Protein AF-A0A453PHZ6-F1 (afdb_monomer)

Sequence (164 aa):
MVLLVVATASDPASIGPAAAFLAMPGWSPGPPIPEGMESFTNGNVRLLKHERSIVAEDDLDRRWQEATGEAVSEVIFLSKHTAVSNRPALTVHPIGVPHLREDETPPQGGRPGWAAVPDPRIGPWFRLMQKVAADQGLVPEFEVRCFLDAFSISESTDFNTDCF

InterPro domains:
  IPR007508 D-aminoacyl-tRNA deacylase DtdA [PF04414] (69-144)
  IPR007508 D-aminoacyl-tRNA deacylase DtdA [PTHR34667] (1-144)

Structure (mmCIF, N/CA/C/O backbone):
data_AF-A0A453PHZ6-F1
#
_entry.id   AF-A0A453PHZ6-F1
#
loop_
_atom_site.group_PDB
_atom_site.id
_atom_site.type_symbol
_atom_site.label_atom_id
_atom_site.label_alt_id
_atom_site.label_comp_id
_atom_site.label_asym_id
_atom_site.label_entity_id
_atom_site.label_seq_id
_atom_site.pdbx_PDB_ins_code
_atom_site.Cartn_x
_atom_site.Cartn_y
_atom_site.Cartn_z
_atom_site.occupancy
_atom_site.B_iso_or_equiv
_atom_site.auth_seq_id
_atom_site.auth_comp_id
_atom_site.auth_asym_id
_atom_site.auth_atom_id
_atom_site.pdbx_PDB_model_num
ATOM 1 N N . MET A 1 1 ? -10.479 -9.284 11.379 1.00 92.50 1 MET A N 1
ATOM 2 C CA . MET A 1 1 ? -9.210 -8.605 11.064 1.00 92.50 1 MET A CA 1
ATOM 3 C C . MET A 1 1 ? -9.361 -7.899 9.732 1.00 92.50 1 MET A C 1
ATOM 5 O O . MET A 1 1 ? -10.138 -8.375 8.904 1.00 92.50 1 MET A O 1
ATOM 9 N N . VAL A 1 2 ? -8.666 -6.782 9.553 1.00 95.12 2 VAL A N 1
ATOM 10 C CA . VAL A 1 2 ? -8.702 -5.964 8.337 1.00 95.12 2 VAL A CA 1
ATOM 11 C C . VAL A 1 2 ? -7.319 -5.851 7.706 1.00 95.12 2 VAL A C 1
ATOM 13 O O . VAL A 1 2 ? -6.305 -5.988 8.386 1.00 95.12 2 VAL A O 1
ATOM 16 N N . LEU A 1 3 ? -7.298 -5.590 6.404 1.00 94.50 3 LEU A N 1
ATOM 17 C CA . LEU A 1 3 ? -6.100 -5.296 5.629 1.00 94.50 3 LEU A CA 1
ATOM 18 C C . LEU A 1 3 ? -6.056 -3.800 5.347 1.00 94.50 3 LEU A C 1
ATOM 20 O O . LEU A 1 3 ? -7.031 -3.251 4.826 1.00 94.50 3 LEU A O 1
ATOM 24 N N . LEU A 1 4 ? -4.937 -3.154 5.658 1.00 94.12 4 LEU A N 1
ATOM 25 C CA . LEU A 1 4 ? -4.719 -1.748 5.344 1.00 94.12 4 LEU A CA 1
ATOM 26 C C . LEU A 1 4 ? -3.947 -1.634 4.028 1.00 94.12 4 LEU A C 1
ATOM 28 O O . LEU A 1 4 ? -2.863 -2.184 3.889 1.00 94.12 4 LEU A O 1
ATOM 32 N N . VAL A 1 5 ?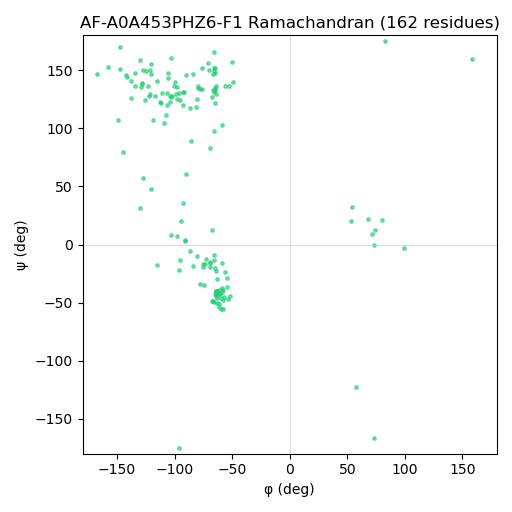 -4.494 -0.907 3.063 1.00 94.56 5 VAL A N 1
ATOM 33 C CA . VAL A 1 5 ? -3.770 -0.405 1.893 1.00 94.56 5 VAL A CA 1
ATOM 34 C C . VAL A 1 5 ? -3.502 1.069 2.143 1.00 94.56 5 VAL A C 1
ATOM 36 O O . VAL A 1 5 ? -4.430 1.819 2.433 1.00 94.56 5 VAL A O 1
ATOM 39 N N . VAL A 1 6 ? -2.253 1.495 2.034 1.00 93.50 6 VAL A N 1
ATOM 40 C CA . VAL A 1 6 ? -1.821 2.850 2.374 1.00 93.50 6 VAL A CA 1
ATOM 41 C C . VAL A 1 6 ? -1.295 3.531 1.123 1.00 93.50 6 VAL A C 1
ATOM 43 O O . VAL A 1 6 ? -0.439 2.996 0.419 1.00 93.50 6 VAL A O 1
ATOM 46 N N . ALA A 1 7 ? -1.821 4.717 0.848 1.00 93.00 7 ALA A N 1
ATOM 47 C CA . ALA A 1 7 ? -1.424 5.569 -0.256 1.00 93.00 7 ALA A CA 1
ATOM 48 C C . ALA A 1 7 ? -1.127 6.974 0.266 1.00 93.00 7 ALA A C 1
ATOM 50 O O . ALA A 1 7 ? -1.886 7.522 1.066 1.00 93.00 7 ALA A O 1
ATOM 51 N N . THR A 1 8 ? -0.061 7.596 -0.231 1.00 90.06 8 THR A N 1
ATOM 52 C CA . THR A 1 8 ? 0.271 8.977 0.135 1.00 90.06 8 THR A CA 1
ATOM 53 C C . THR A 1 8 ? 0.185 9.926 -1.052 1.00 90.06 8 THR A C 1
ATOM 55 O O . THR A 1 8 ? 0.619 9.610 -2.155 1.00 90.06 8 THR A O 1
ATOM 58 N N . ALA A 1 9 ? -0.330 11.135 -0.832 1.00 85.50 9 ALA A N 1
ATOM 59 C CA . ALA A 1 9 ? -0.284 12.204 -1.827 1.00 85.50 9 ALA A CA 1
ATOM 60 C C . ALA A 1 9 ? 1.146 12.734 -2.061 1.00 85.50 9 ALA A C 1
ATOM 62 O O . ALA A 1 9 ? 1.418 13.319 -3.108 1.00 85.50 9 ALA A O 1
ATOM 63 N N . SER A 1 10 ? 2.071 12.497 -1.120 1.00 85.69 10 SER A N 1
ATOM 64 C CA . SER A 1 10 ? 3.493 12.850 -1.266 1.00 85.69 10 SER A CA 1
ATOM 65 C C . SER A 1 10 ? 4.251 11.955 -2.255 1.00 85.69 10 SER A C 1
ATOM 67 O O . SER A 1 10 ? 5.363 12.291 -2.672 1.00 85.69 10 SER A O 1
ATOM 69 N N . ASP A 1 11 ? 3.649 10.834 -2.661 1.00 85.44 11 ASP A N 1
ATOM 70 C CA . ASP A 1 11 ? 4.216 9.880 -3.600 1.00 85.44 11 ASP A CA 1
ATOM 71 C C . ASP A 1 11 ? 3.336 9.770 -4.854 1.00 85.44 11 ASP A C 1
ATOM 73 O O . ASP A 1 11 ? 2.275 9.140 -4.827 1.00 85.44 11 ASP A O 1
ATOM 77 N N . PRO A 1 12 ? 3.775 10.322 -5.997 1.00 85.25 12 PRO A N 1
ATOM 78 C CA . PRO A 1 12 ? 3.024 10.233 -7.245 1.00 85.25 12 PRO A CA 1
ATOM 79 C C . PRO A 1 12 ? 2.671 8.799 -7.668 1.00 85.25 12 PRO A C 1
ATOM 81 O O . PRO A 1 12 ? 1.636 8.593 -8.304 1.00 85.25 12 PRO A O 1
ATOM 84 N N . ALA A 1 13 ? 3.484 7.800 -7.298 1.00 86.69 13 ALA A N 1
ATOM 85 C CA . ALA A 1 13 ? 3.220 6.401 -7.629 1.00 86.69 13 ALA A CA 1
ATOM 86 C C . ALA A 1 13 ? 2.100 5.777 -6.777 1.00 86.69 13 ALA A C 1
ATOM 88 O O . ALA A 1 13 ? 1.531 4.767 -7.181 1.00 86.69 13 ALA A O 1
ATOM 89 N N . SER A 1 14 ? 1.732 6.385 -5.642 1.00 91.00 14 SER A N 1
ATOM 90 C CA . SER A 1 14 ? 0.563 5.985 -4.843 1.00 91.00 14 SER A CA 1
ATOM 91 C C . SER A 1 14 ? -0.763 6.401 -5.484 1.00 91.00 14 SER A C 1
ATOM 93 O O . SER A 1 14 ? -1.768 5.699 -5.351 1.00 91.00 14 SER A O 1
ATOM 95 N N . ILE A 1 15 ? -0.789 7.562 -6.151 1.00 89.56 15 ILE A N 1
ATOM 96 C CA . ILE A 1 15 ? -2.032 8.256 -6.528 1.00 89.56 15 ILE A CA 1
ATOM 97 C C . ILE A 1 15 ? -2.841 7.443 -7.541 1.00 89.56 15 ILE A C 1
ATOM 99 O O . ILE A 1 15 ? -4.038 7.228 -7.349 1.00 89.56 15 ILE A O 1
ATOM 103 N N . GLY A 1 16 ? -2.189 6.976 -8.610 1.00 92.50 16 GLY A N 1
ATOM 104 C CA . GLY A 1 16 ? -2.836 6.197 -9.669 1.00 92.50 16 GLY A CA 1
ATOM 105 C C . GLY A 1 16 ? -3.474 4.904 -9.146 1.00 92.50 16 GLY A C 1
ATOM 106 O O . GLY A 1 16 ? -4.681 4.722 -9.319 1.00 92.50 16 GLY A O 1
ATOM 107 N N . PRO A 1 17 ? -2.713 4.026 -8.463 1.00 92.06 17 PRO A N 1
ATOM 108 C CA . PRO A 1 17 ? -3.255 2.803 -7.878 1.00 92.06 17 PRO A CA 1
ATOM 109 C C . PRO A 1 17 ? -4.375 3.051 -6.858 1.00 92.06 17 PRO A C 1
ATOM 111 O O . PRO A 1 17 ? -5.390 2.359 -6.900 1.00 92.06 17 PRO A O 1
ATOM 114 N N . ALA A 1 18 ? -4.256 4.061 -5.989 1.00 93.94 18 ALA A N 1
ATOM 115 C CA . ALA A 1 18 ? -5.311 4.398 -5.029 1.00 93.94 18 ALA A CA 1
ATOM 116 C C . ALA A 1 18 ? -6.609 4.850 -5.719 1.00 93.94 18 ALA A C 1
ATOM 118 O O . ALA A 1 18 ? -7.700 4.423 -5.341 1.00 93.94 18 ALA A O 1
ATOM 119 N N . ALA A 1 19 ? -6.501 5.676 -6.765 1.00 94.38 19 ALA A N 1
ATOM 120 C CA . ALA A 1 19 ? -7.649 6.084 -7.568 1.00 94.38 19 ALA A CA 1
ATOM 121 C C . ALA A 1 19 ? -8.286 4.891 -8.299 1.00 94.38 19 ALA A C 1
ATOM 123 O O . ALA A 1 19 ? -9.511 4.782 -8.340 1.00 94.38 19 ALA A O 1
ATOM 124 N N . ALA A 1 20 ? -7.470 3.972 -8.827 1.00 94.00 20 ALA A N 1
ATOM 125 C CA . ALA A 1 20 ? -7.951 2.751 -9.466 1.00 94.00 20 ALA A CA 1
ATOM 126 C C . ALA A 1 20 ? -8.705 1.844 -8.481 1.00 94.00 20 ALA A C 1
ATOM 128 O O . ALA A 1 20 ? -9.758 1.323 -8.841 1.00 94.00 20 ALA A O 1
ATOM 129 N N . PHE A 1 21 ? -8.227 1.713 -7.235 1.00 92.56 21 PHE A N 1
ATOM 130 C CA . PHE A 1 21 ? -8.971 1.031 -6.174 1.00 92.56 21 PHE A CA 1
ATOM 131 C C . PHE A 1 21 ? -10.333 1.686 -5.958 1.00 92.56 21 PHE A C 1
ATOM 133 O O . PHE A 1 21 ? -11.344 1.006 -6.095 1.00 92.56 21 PHE A O 1
ATOM 140 N N . LEU A 1 22 ? -10.378 2.993 -5.687 1.00 95.19 22 LEU A N 1
ATOM 141 C CA . LEU A 1 22 ? -11.624 3.712 -5.386 1.00 95.19 22 LEU A CA 1
ATOM 142 C C . LEU A 1 22 ? -12.627 3.748 -6.547 1.00 95.19 22 LEU A C 1
ATOM 144 O O . LEU A 1 22 ? -13.821 3.910 -6.309 1.00 95.19 22 LEU A O 1
ATOM 148 N N . ALA A 1 23 ? -12.166 3.581 -7.787 1.00 96.19 23 ALA A N 1
ATOM 149 C CA . ALA A 1 23 ? -13.033 3.457 -8.956 1.00 96.19 23 ALA A CA 1
ATOM 150 C C . ALA A 1 23 ? -13.744 2.091 -9.044 1.00 96.19 23 ALA A C 1
ATOM 152 O O . ALA A 1 23 ? -14.723 1.956 -9.782 1.00 96.19 23 ALA A O 1
ATOM 153 N N . MET A 1 24 ? -13.274 1.072 -8.315 1.00 94.44 24 MET A N 1
ATOM 154 C CA . MET A 1 24 ? -13.954 -0.221 -8.231 1.00 94.44 24 MET A CA 1
ATOM 155 C C . MET A 1 24 ? -15.265 -0.099 -7.435 1.00 94.44 24 MET A C 1
ATOM 157 O O . MET A 1 24 ? -15.376 0.720 -6.524 1.00 94.44 24 MET A O 1
ATOM 161 N N . PRO A 1 25 ? -16.285 -0.923 -7.720 1.00 94.94 25 PRO A N 1
ATOM 162 C CA . PRO A 1 25 ? -17.498 -0.933 -6.911 1.00 94.94 25 PRO A CA 1
ATOM 163 C C . PRO A 1 25 ? -17.224 -1.437 -5.483 1.00 94.94 25 PRO A C 1
ATOM 165 O O . PRO A 1 25 ? -16.339 -2.263 -5.253 1.00 94.94 25 PRO A O 1
ATOM 168 N N . GLY A 1 26 ? -18.036 -0.980 -4.526 1.00 95.62 26 GLY A N 1
ATOM 169 C CA . GLY A 1 26 ? -18.028 -1.469 -3.141 1.00 95.62 26 GLY A CA 1
ATOM 170 C C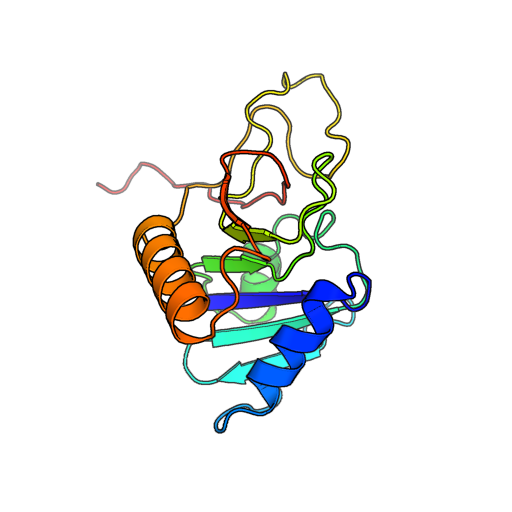 . GLY A 1 26 ? -17.258 -0.605 -2.141 1.00 95.62 26 GLY A C 1
ATOM 171 O O . GLY A 1 26 ? -17.292 -0.909 -0.952 1.00 95.62 26 GLY A O 1
ATOM 172 N N . TRP A 1 27 ? -16.609 0.474 -2.587 1.00 97.19 27 TRP A N 1
ATOM 173 C CA . TRP A 1 27 ? -15.981 1.432 -1.680 1.00 97.19 27 TRP A CA 1
ATOM 174 C C . TRP A 1 27 ? -16.994 2.403 -1.078 1.00 97.19 27 TRP A C 1
ATOM 176 O O . TRP A 1 27 ? -17.813 2.993 -1.784 1.00 97.19 27 TRP A O 1
ATOM 186 N N . SER A 1 28 ? -16.892 2.609 0.231 1.00 96.12 28 SER A N 1
ATOM 187 C CA . SER A 1 28 ? -17.600 3.653 0.972 1.00 96.12 28 SER A CA 1
ATOM 188 C C . SER A 1 28 ? -16.624 4.444 1.847 1.00 96.12 28 SER A C 1
ATOM 190 O O . SER A 1 28 ? -15.558 3.923 2.186 1.00 96.12 28 SER A O 1
ATOM 192 N N . PRO A 1 29 ? -16.964 5.678 2.259 1.00 95.25 29 PRO A N 1
ATOM 193 C CA . PRO A 1 29 ? -16.200 6.387 3.283 1.00 95.25 29 PRO A CA 1
ATOM 194 C C . PRO A 1 29 ? -16.044 5.529 4.547 1.00 95.25 29 PRO A C 1
ATOM 196 O O . PRO A 1 29 ? -16.990 4.852 4.959 1.00 95.25 29 PRO A O 1
ATOM 199 N N . GLY A 1 30 ? -14.841 5.516 5.116 1.00 91.31 30 GLY A N 1
ATOM 200 C CA . GLY A 1 30 ? -14.509 4.818 6.355 1.00 91.31 30 GLY A CA 1
ATOM 201 C C . GLY A 1 30 ? -14.576 5.732 7.587 1.00 91.31 30 GLY A C 1
ATOM 202 O O . GLY A 1 30 ? -14.997 6.889 7.486 1.00 91.31 30 GLY A O 1
ATOM 203 N N . PRO A 1 31 ? -14.191 5.222 8.771 1.00 86.88 31 PRO A N 1
ATOM 204 C CA . PRO A 1 31 ? -14.186 6.009 9.998 1.00 86.88 31 PRO A CA 1
ATOM 205 C C . PRO A 1 31 ? -13.157 7.152 9.937 1.00 86.88 31 PRO A C 1
ATOM 207 O O . PRO A 1 31 ? -12.102 7.001 9.315 1.00 86.88 31 PRO A O 1
ATOM 210 N N . PRO A 1 32 ? -13.411 8.290 10.606 1.00 77.81 32 PRO A N 1
ATOM 211 C CA . PRO A 1 32 ? -12.391 9.315 10.769 1.00 77.81 32 PRO A CA 1
ATOM 212 C C . PRO A 1 32 ? -11.233 8.751 11.599 1.00 77.81 32 PRO A C 1
ATOM 214 O O . PRO A 1 32 ? -11.447 8.189 12.673 1.00 77.81 32 PRO A O 1
ATOM 217 N N . ILE A 1 33 ? -10.012 8.909 11.100 1.00 80.62 33 ILE A N 1
ATOM 218 C CA . ILE A 1 33 ? -8.784 8.487 11.778 1.00 80.62 33 ILE A CA 1
ATOM 219 C C . ILE A 1 33 ? -8.086 9.746 12.314 1.00 80.62 33 ILE A C 1
ATOM 221 O O . ILE A 1 33 ? -8.193 10.813 11.695 1.00 80.62 33 ILE A O 1
ATOM 225 N N . PRO A 1 34 ? -7.383 9.668 13.458 1.00 61.78 34 PRO A N 1
ATOM 226 C CA . PRO A 1 34 ? -6.494 10.735 13.902 1.00 61.78 34 PRO A CA 1
ATOM 227 C C . PRO A 1 34 ? -5.526 11.185 12.791 1.00 61.78 34 PRO A C 1
ATOM 229 O O . PRO A 1 34 ? -5.234 10.441 11.862 1.00 61.78 34 PRO A O 1
ATOM 232 N N . GLU A 1 35 ? -5.001 12.409 12.887 1.00 69.62 35 GLU A N 1
ATOM 233 C CA . GLU A 1 35 ? -3.914 12.906 12.012 1.00 69.62 35 GLU A CA 1
ATOM 234 C C . GLU A 1 35 ? -4.313 13.254 10.562 1.00 69.62 35 GLU A C 1
ATOM 236 O O . GLU A 1 35 ? -3.446 13.530 9.735 1.00 69.62 35 GLU A O 1
ATOM 241 N N . GLY A 1 36 ? -5.614 13.335 10.259 1.00 74.88 36 GLY A N 1
ATOM 242 C CA . GLY A 1 36 ? -6.101 13.878 8.983 1.00 74.88 36 GLY A CA 1
ATOM 243 C C . GLY A 1 36 ? -6.037 12.899 7.810 1.00 74.88 36 GLY A C 1
ATOM 244 O O . GLY A 1 36 ? -6.037 13.330 6.659 1.00 74.88 36 GLY A O 1
ATOM 245 N N . MET A 1 37 ? -5.987 11.594 8.086 1.00 87.75 37 MET A N 1
ATOM 246 C CA . MET A 1 37 ? -6.085 10.578 7.042 1.00 87.75 37 MET A CA 1
ATOM 247 C C . MET A 1 37 ? -7.528 10.412 6.565 1.00 87.75 37 MET A C 1
ATOM 249 O O . MET A 1 37 ? -8.451 10.248 7.366 1.00 87.75 37 MET A O 1
ATOM 253 N N . GLU A 1 38 ? -7.718 10.376 5.251 1.00 92.12 38 GLU A N 1
ATOM 254 C CA . GLU A 1 38 ? -8.957 9.886 4.661 1.00 92.12 38 GLU A CA 1
ATOM 255 C C . GLU A 1 38 ? -8.944 8.355 4.690 1.00 92.12 38 GLU A C 1
ATOM 257 O O . GLU A 1 38 ? -7.958 7.729 4.293 1.00 92.12 38 GLU A O 1
ATOM 262 N N . SER A 1 39 ? -10.045 7.738 5.114 1.00 94.44 39 SER A N 1
ATOM 263 C CA . SER A 1 39 ? -10.191 6.285 5.096 1.00 94.44 39 SER A CA 1
ATOM 264 C C . SER A 1 39 ? -11.384 5.866 4.241 1.00 94.44 39 SER A C 1
ATOM 266 O O . SER A 1 39 ? -12.408 6.552 4.166 1.00 94.44 39 SER A O 1
ATOM 268 N N . PHE A 1 40 ? -11.250 4.718 3.586 1.00 96.19 40 PHE A N 1
ATOM 269 C CA . PHE A 1 40 ? -12.279 4.111 2.750 1.00 96.19 40 PHE A CA 1
ATOM 270 C C . PHE A 1 40 ? -12.373 2.626 3.068 1.00 96.19 40 PHE A C 1
ATOM 272 O O . PHE A 1 40 ? -11.383 1.985 3.413 1.00 96.19 40 PHE A O 1
ATOM 279 N N . THR A 1 41 ? -13.571 2.069 2.949 1.00 96.81 41 THR A N 1
ATOM 280 C CA . THR A 1 41 ? -13.882 0.695 3.342 1.00 96.81 41 THR A CA 1
ATOM 281 C C . THR A 1 41 ? -14.442 -0.089 2.166 1.00 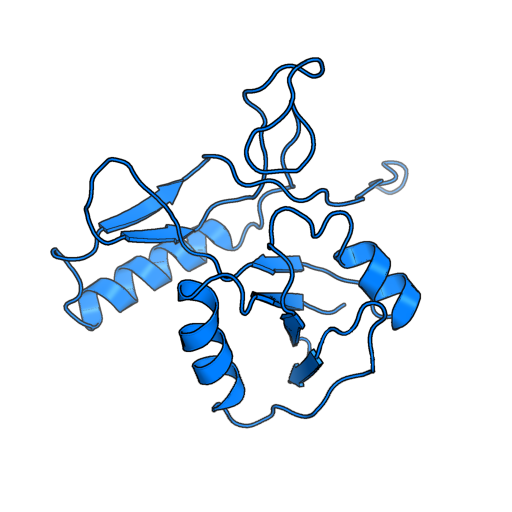96.81 41 THR A C 1
ATOM 283 O O . THR A 1 41 ? -15.312 0.412 1.459 1.00 96.81 41 THR A O 1
ATOM 286 N N . ASN A 1 42 ? -13.972 -1.326 1.990 1.00 96.88 42 ASN A N 1
ATOM 287 C CA . ASN A 1 42 ? -14.560 -2.316 1.090 1.00 96.88 42 ASN A CA 1
ATOM 288 C C . ASN A 1 42 ? -14.328 -3.728 1.658 1.00 96.88 42 ASN A C 1
ATOM 290 O O . ASN A 1 42 ? -13.202 -4.227 1.680 1.00 96.88 42 ASN A O 1
ATOM 294 N N . GLY A 1 43 ? -15.379 -4.367 2.182 1.00 95.38 43 GLY A N 1
ATOM 295 C CA . GLY A 1 43 ? -15.265 -5.673 2.843 1.00 95.38 43 GLY A CA 1
ATOM 296 C C . GLY A 1 43 ? -14.283 -5.647 4.022 1.00 95.38 43 GLY A C 1
ATOM 297 O O . GLY A 1 43 ? -14.443 -4.859 4.955 1.00 95.38 43 GLY A O 1
ATOM 298 N N . ASN A 1 44 ? -13.255 -6.498 3.988 1.00 95.81 44 ASN A N 1
ATOM 299 C CA . ASN A 1 44 ? -12.171 -6.534 4.979 1.00 95.81 44 ASN A CA 1
ATOM 300 C C . ASN A 1 44 ? -10.964 -5.649 4.615 1.00 95.81 44 ASN A C 1
ATOM 302 O O . ASN A 1 44 ? -9.969 -5.672 5.334 1.00 95.81 44 ASN A O 1
ATOM 306 N N . VAL A 1 45 ? -11.030 -4.888 3.520 1.00 96.25 45 VAL A N 1
ATOM 307 C CA . VAL A 1 45 ? -9.962 -3.985 3.078 1.00 96.25 45 VAL A CA 1
ATOM 308 C C . VAL A 1 45 ? -10.289 -2.554 3.497 1.00 96.25 45 VAL A C 1
ATOM 310 O O . VAL A 1 45 ? -11.444 -2.111 3.444 1.00 96.25 45 VAL A O 1
ATOM 313 N N . ARG A 1 46 ? -9.268 -1.828 3.939 1.00 96.06 46 ARG A N 1
ATOM 314 C CA . ARG A 1 46 ? -9.307 -0.400 4.247 1.00 96.06 46 ARG A CA 1
ATOM 315 C C . ARG A 1 46 ? -8.277 0.290 3.369 1.00 96.06 46 ARG A C 1
ATOM 317 O O . ARG A 1 46 ? -7.139 -0.156 3.323 1.00 96.06 46 ARG A O 1
ATOM 324 N N . LEU A 1 47 ? -8.661 1.351 2.670 1.00 95.56 47 LEU A N 1
ATOM 325 C CA . LEU A 1 47 ? -7.718 2.204 1.948 1.00 95.56 47 LEU A CA 1
ATOM 326 C C . LEU A 1 47 ? -7.529 3.487 2.746 1.00 95.56 47 LEU A C 1
ATOM 328 O O . LEU A 1 47 ? -8.505 4.186 3.016 1.00 95.56 47 LEU A O 1
ATOM 332 N N . LEU A 1 48 ? -6.286 3.785 3.104 1.00 94.25 48 LEU A N 1
ATOM 333 C CA . LEU A 1 48 ? -5.884 4.986 3.821 1.00 94.25 48 LEU A CA 1
ATOM 334 C C . LEU A 1 48 ? -5.167 5.923 2.860 1.00 94.25 48 LEU A C 1
ATOM 336 O O . LEU A 1 48 ? -4.262 5.504 2.137 1.00 94.25 48 LEU A O 1
ATOM 340 N N . LYS A 1 49 ? -5.579 7.189 2.857 1.00 92.81 49 LYS A N 1
ATOM 341 C CA . LYS A 1 49 ? -4.955 8.264 2.088 1.00 92.81 49 LYS A CA 1
ATOM 342 C C . LYS A 1 49 ? -4.512 9.372 3.031 1.00 92.81 49 LYS A C 1
ATOM 344 O O . LYS A 1 49 ? -5.312 9.872 3.816 1.00 92.81 49 LYS A O 1
ATOM 349 N N . HIS A 1 50 ? -3.254 9.780 2.931 1.00 90.12 50 HIS A N 1
ATOM 350 C CA . HIS A 1 50 ? -2.719 10.899 3.708 1.00 90.12 50 HIS A CA 1
ATOM 351 C C . HIS A 1 50 ? -1.645 11.668 2.938 1.00 90.12 50 HIS A C 1
ATOM 353 O O . HIS A 1 50 ? -1.189 11.240 1.882 1.00 90.12 50 HIS A O 1
ATOM 359 N N . GLU A 1 51 ? -1.225 12.819 3.458 1.00 86.62 51 GLU A N 1
ATOM 360 C CA . GLU A 1 51 ? -0.211 13.663 2.805 1.00 86.62 51 GLU A CA 1
ATOM 361 C C . GLU A 1 51 ? 1.211 13.415 3.322 1.00 86.62 51 GLU A C 1
ATOM 363 O O . GLU A 1 51 ? 2.185 13.840 2.707 1.00 86.62 51 GLU A O 1
ATOM 368 N N . ARG A 1 52 ? 1.355 12.706 4.446 1.00 83.25 52 ARG A N 1
ATOM 369 C CA . ARG A 1 52 ? 2.664 12.398 5.041 1.00 83.25 52 ARG A CA 1
ATOM 370 C C . ARG A 1 52 ? 3.451 11.375 4.227 1.00 83.25 52 ARG A C 1
ATOM 372 O O . ARG A 1 52 ? 2.862 10.573 3.506 1.00 83.25 52 ARG A O 1
ATOM 379 N N . SER A 1 53 ? 4.773 11.379 4.369 1.00 81.62 53 SER A N 1
ATOM 380 C CA . SER A 1 53 ? 5.626 10.351 3.765 1.00 81.62 53 SER A CA 1
ATOM 381 C C . SER A 1 53 ? 5.324 8.983 4.372 1.00 81.62 53 SER A C 1
ATOM 383 O O . SER A 1 53 ? 5.228 8.875 5.592 1.00 81.62 53 SER A O 1
ATOM 385 N N . ILE A 1 54 ? 5.239 7.942 3.539 1.00 80.06 54 ILE A N 1
ATOM 386 C CA . ILE A 1 54 ? 5.035 6.559 4.003 1.00 80.06 54 ILE A CA 1
ATOM 387 C C . ILE A 1 54 ? 6.088 6.137 5.029 1.00 80.06 54 ILE A C 1
ATOM 389 O O . ILE A 1 54 ? 5.748 5.495 6.006 1.00 80.06 54 ILE A O 1
ATOM 393 N N . VAL A 1 55 ? 7.342 6.577 4.884 1.00 75.38 55 VAL A N 1
ATOM 394 C CA . VAL A 1 55 ? 8.452 6.187 5.777 1.00 75.38 55 VAL A CA 1
ATOM 395 C C . VAL A 1 55 ? 8.304 6.695 7.214 1.00 75.38 55 VAL A C 1
ATOM 397 O O . VAL A 1 55 ? 9.113 6.355 8.067 1.00 75.38 55 VAL A O 1
ATOM 400 N N . ALA A 1 56 ? 7.325 7.567 7.464 1.00 76.25 56 ALA A N 1
ATOM 401 C CA . ALA A 1 56 ? 7.040 8.137 8.773 1.00 76.25 56 ALA A CA 1
ATOM 402 C C . ALA A 1 56 ? 5.813 7.494 9.445 1.00 76.25 56 ALA A C 1
ATOM 404 O O . ALA A 1 56 ? 5.345 8.004 10.458 1.00 76.25 56 ALA A O 1
ATOM 405 N N . GLU A 1 57 ? 5.260 6.416 8.880 1.00 80.56 57 GLU A N 1
ATOM 406 C CA . GLU A 1 57 ? 4.018 5.796 9.354 1.00 80.56 57 GLU A CA 1
ATOM 407 C C . GLU A 1 57 ? 4.237 4.657 10.356 1.00 80.56 57 GLU A C 1
ATOM 409 O O . GLU A 1 57 ? 3.480 3.688 10.359 1.00 80.56 57 GLU A O 1
ATOM 414 N N . ASP A 1 58 ? 5.249 4.773 11.219 1.00 81.81 58 ASP A N 1
ATOM 415 C CA . ASP A 1 58 ? 5.537 3.795 12.276 1.00 81.81 58 ASP A CA 1
ATOM 416 C C . ASP A 1 58 ? 4.265 3.457 13.087 1.00 81.81 58 ASP A C 1
ATOM 418 O O . ASP A 1 58 ? 3.414 4.319 13.362 1.00 81.81 58 ASP A O 1
ATOM 422 N N . ASP A 1 59 ? 4.113 2.172 13.419 1.00 85.88 59 ASP A N 1
ATOM 423 C CA . ASP A 1 59 ? 3.011 1.604 14.205 1.00 85.88 59 ASP A CA 1
ATOM 424 C C . ASP A 1 59 ? 1.600 1.932 13.662 1.00 85.88 59 ASP A C 1
ATOM 426 O O . ASP A 1 59 ? 0.647 2.133 14.427 1.00 85.88 59 ASP A O 1
ATOM 430 N N . LEU A 1 60 ? 1.441 2.066 12.340 1.00 87.81 60 LEU A N 1
ATOM 431 C CA . LEU A 1 60 ? 0.151 2.402 11.721 1.00 87.81 60 LEU A CA 1
ATOM 432 C C . LEU A 1 60 ? -0.950 1.383 12.037 1.00 87.81 60 LEU A C 1
ATOM 434 O O . LEU A 1 60 ? -2.103 1.757 12.246 1.00 87.81 60 LEU A O 1
ATOM 438 N N . ASP A 1 61 ? -0.592 0.108 12.084 1.00 89.56 61 ASP A N 1
ATOM 439 C CA . ASP A 1 61 ? -1.453 -1.001 12.479 1.00 89.56 61 ASP A CA 1
ATOM 440 C C . ASP A 1 61 ? -2.017 -0.809 13.896 1.00 89.56 61 ASP A C 1
ATOM 442 O O . ASP A 1 61 ? -3.233 -0.889 14.1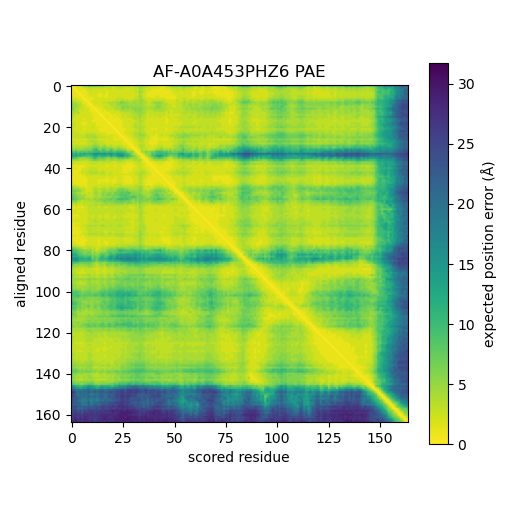06 1.00 89.56 61 ASP A O 1
ATOM 446 N N . ARG A 1 62 ? -1.153 -0.460 14.854 1.00 89.50 62 ARG A N 1
ATOM 447 C CA . ARG A 1 62 ? -1.540 -0.188 16.240 1.00 89.50 62 ARG A CA 1
ATOM 448 C C . ARG A 1 62 ? -2.405 1.057 16.344 1.00 89.50 62 ARG A C 1
ATOM 450 O O . ARG A 1 62 ? -3.473 1.000 16.950 1.00 89.50 62 ARG A O 1
ATOM 457 N N . ARG A 1 63 ? -1.993 2.162 15.714 1.00 89.88 63 ARG A N 1
ATOM 458 C CA . ARG A 1 63 ? -2.773 3.413 15.696 1.00 89.88 63 ARG A CA 1
ATOM 459 C C . ARG A 1 63 ? -4.165 3.195 15.100 1.00 89.88 63 ARG A C 1
ATOM 461 O O . ARG A 1 63 ? -5.147 3.725 15.620 1.00 89.88 63 ARG A O 1
ATOM 468 N N . TRP A 1 64 ? -4.273 2.383 14.047 1.00 91.00 64 TRP A N 1
ATOM 469 C CA . TRP A 1 64 ? -5.555 1.997 13.459 1.00 91.00 64 TRP A CA 1
ATOM 470 C C . TRP A 1 64 ? -6.420 1.207 14.443 1.00 91.00 64 TRP A C 1
ATOM 472 O O . TRP A 1 64 ? -7.593 1.540 14.644 1.00 91.00 64 TRP A O 1
ATOM 482 N N . GLN A 1 65 ? -5.855 0.173 15.068 1.00 92.56 65 GLN A N 1
ATOM 483 C CA . GLN A 1 65 ? -6.581 -0.666 16.015 1.00 92.56 65 GLN A CA 1
ATOM 484 C C . GLN A 1 65 ? -7.031 0.123 17.252 1.00 92.56 65 GLN A C 1
ATOM 486 O O . GLN A 1 65 ? -8.163 -0.050 17.699 1.00 92.56 65 GLN A O 1
ATOM 491 N N . GLU A 1 66 ? -6.197 1.023 17.773 1.00 91.56 66 GLU A N 1
ATOM 492 C CA . GLU A 1 66 ? -6.542 1.917 18.885 1.00 91.56 66 GLU A CA 1
ATOM 493 C C . GLU A 1 66 ? -7.694 2.870 18.517 1.00 91.56 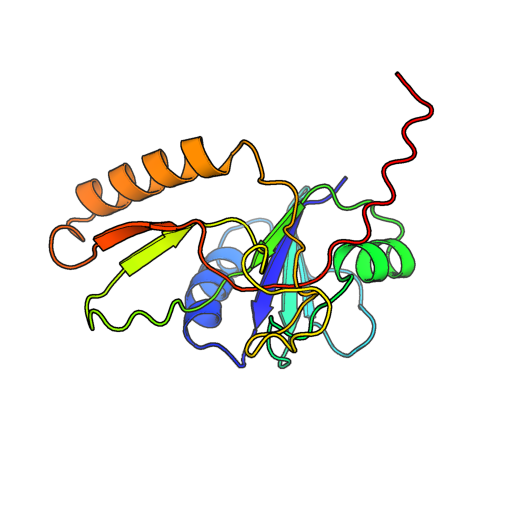66 GLU A C 1
ATOM 495 O O . GLU A 1 66 ? -8.593 3.095 19.327 1.00 91.56 66 GLU A O 1
ATOM 500 N N . ALA A 1 67 ? -7.707 3.399 17.288 1.00 90.06 67 ALA A N 1
ATOM 501 C CA . ALA A 1 67 ? -8.725 4.348 16.836 1.00 90.06 67 ALA A CA 1
ATOM 502 C C . ALA A 1 67 ? -10.069 3.694 16.468 1.00 90.06 67 ALA A C 1
ATOM 504 O O . ALA A 1 67 ? -11.122 4.308 16.640 1.00 90.06 67 ALA A O 1
ATOM 505 N N . THR A 1 68 ? -10.047 2.473 15.929 1.00 91.62 68 THR A N 1
ATOM 506 C CA . THR A 1 68 ? -11.230 1.839 15.314 1.00 91.62 68 THR A CA 1
ATOM 507 C C . THR A 1 68 ? -11.716 0.589 16.042 1.00 91.62 68 THR A C 1
ATOM 509 O O . THR A 1 68 ? -12.847 0.153 15.828 1.00 91.62 68 THR 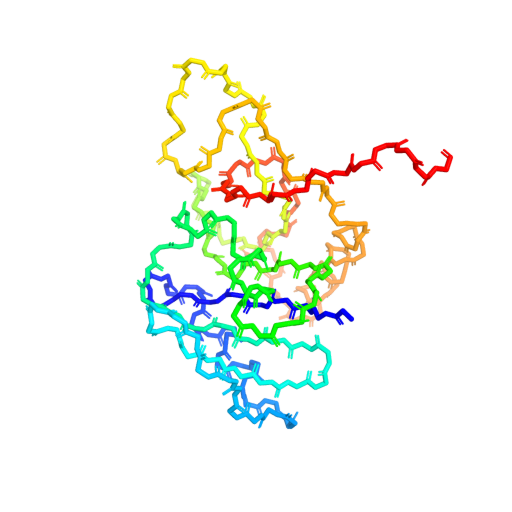A O 1
ATOM 512 N N . GLY A 1 69 ? -10.874 -0.014 16.884 1.00 93.19 69 GLY A N 1
ATOM 513 C CA . GLY A 1 69 ? -11.096 -1.341 17.458 1.00 93.19 69 GLY A CA 1
ATOM 514 C C . GLY A 1 69 ? -10.898 -2.494 16.466 1.00 93.19 69 GLY A C 1
ATOM 515 O O . GLY A 1 69 ? -11.057 -3.655 16.844 1.00 93.19 69 GLY A O 1
ATOM 516 N N . GLU A 1 70 ? -10.558 -2.220 15.202 1.00 94.00 70 GLU A N 1
ATOM 517 C CA . GLU A 1 70 ? -10.347 -3.256 14.194 1.00 94.00 70 GLU A CA 1
ATOM 518 C C . GLU A 1 70 ? -8.902 -3.768 14.234 1.00 94.00 70 GLU A C 1
ATOM 520 O O . GLU A 1 70 ? -7.963 -3.034 13.942 1.00 94.00 70 GLU A O 1
ATOM 525 N N . ALA A 1 71 ? -8.720 -5.053 14.544 1.00 94.31 71 ALA A N 1
ATOM 526 C CA . ALA A 1 71 ? -7.405 -5.688 14.477 1.00 94.31 71 ALA A CA 1
ATOM 527 C C . ALA A 1 71 ? -6.898 -5.781 13.030 1.00 94.31 71 ALA A C 1
ATOM 529 O O . ALA A 1 71 ? -7.629 -6.241 12.141 1.00 94.31 71 ALA A O 1
ATOM 530 N N . VAL A 1 72 ? -5.642 -5.401 12.811 1.00 92.62 72 VAL A N 1
ATOM 531 C CA . VAL A 1 72 ? -4.990 -5.400 11.497 1.00 92.62 72 VAL A CA 1
ATOM 532 C C . VAL A 1 72 ? -4.279 -6.733 11.276 1.00 92.62 72 VAL A C 1
ATOM 534 O O . VAL A 1 72 ? -3.594 -7.231 12.161 1.00 92.62 72 VAL A O 1
ATOM 537 N N . SER A 1 73 ? -4.491 -7.355 10.116 1.00 91.88 73 SER A N 1
ATOM 538 C CA . SER A 1 73 ? -3.756 -8.564 9.712 1.00 91.88 73 SER A CA 1
ATOM 539 C C . SER A 1 73 ? -2.566 -8.266 8.818 1.00 91.88 73 SER A C 1
ATOM 541 O O . SER A 1 73 ? -1.716 -9.131 8.651 1.00 91.88 73 SER A O 1
ATOM 543 N N . GLU A 1 74 ? -2.576 -7.109 8.156 1.00 89.31 74 GLU A N 1
ATOM 544 C CA . GLU A 1 74 ? -1.605 -6.780 7.125 1.00 89.31 74 GLU A CA 1
ATOM 545 C C . GLU A 1 74 ? -1.657 -5.295 6.759 1.00 89.31 74 GLU A C 1
ATOM 547 O O . GLU A 1 74 ? -2.741 -4.698 6.720 1.00 89.31 74 GLU A O 1
ATOM 552 N N . VAL A 1 75 ? -0.498 -4.740 6.405 1.00 91.00 75 VAL A N 1
ATOM 553 C CA . VAL A 1 75 ? -0.359 -3.395 5.849 1.00 91.00 75 VAL A CA 1
ATOM 554 C C . VAL A 1 75 ? 0.392 -3.452 4.516 1.00 91.00 75 VAL A C 1
ATOM 556 O O . VAL A 1 75 ? 1.512 -3.950 4.436 1.00 91.00 75 VAL A O 1
ATOM 559 N N . ILE A 1 76 ? -0.221 -2.914 3.461 1.00 91.50 76 ILE A N 1
ATOM 560 C CA . ILE A 1 76 ? 0.347 -2.793 2.116 1.00 91.50 76 ILE A CA 1
ATOM 561 C C . ILE A 1 76 ? 0.569 -1.318 1.814 1.00 91.50 76 ILE A C 1
ATOM 563 O O . ILE A 1 76 ? -0.386 -0.545 1.769 1.00 91.50 76 ILE A O 1
ATOM 567 N N . PHE A 1 77 ? 1.804 -0.935 1.506 1.00 91.12 77 PHE A N 1
ATOM 568 C CA . PHE A 1 77 ? 2.121 0.418 1.059 1.00 91.12 77 PHE A CA 1
ATOM 569 C C . PHE A 1 77 ? 2.206 0.477 -0.463 1.00 91.12 77 PHE A C 1
ATOM 571 O O . PHE A 1 77 ? 2.973 -0.251 -1.093 1.00 91.12 77 PHE A O 1
ATOM 578 N N . LEU A 1 78 ? 1.428 1.376 -1.059 1.00 91.38 78 LEU A N 1
ATOM 579 C CA . LEU A 1 78 ? 1.604 1.779 -2.446 1.00 91.38 78 LEU A CA 1
ATOM 580 C C . LEU A 1 78 ? 2.728 2.811 -2.469 1.00 91.38 78 LEU A C 1
ATOM 582 O O . LEU A 1 78 ? 2.622 3.851 -1.832 1.00 91.38 78 LEU A O 1
ATOM 586 N N . SER A 1 79 ? 3.822 2.523 -3.163 1.00 88.00 79 SER A N 1
ATOM 587 C CA . SER A 1 79 ? 5.009 3.378 -3.130 1.00 88.00 79 SER A CA 1
ATOM 588 C C . SER A 1 79 ? 5.744 3.358 -4.455 1.00 88.00 79 SER A C 1
ATOM 590 O O . SER A 1 79 ? 5.777 2.342 -5.153 1.00 88.00 79 SER A O 1
ATOM 592 N N . LYS A 1 80 ? 6.418 4.461 -4.768 1.00 84.44 80 LYS A N 1
ATOM 593 C CA . LYS A 1 80 ? 7.481 4.475 -5.760 1.00 84.44 80 LYS A CA 1
ATOM 594 C C . LYS A 1 80 ? 8.645 3.650 -5.241 1.00 84.44 80 LYS A C 1
ATOM 596 O O . LYS A 1 80 ? 8.975 3.661 -4.056 1.00 84.44 80 LYS A O 1
ATOM 601 N N . HIS A 1 81 ? 9.328 3.014 -6.173 1.00 78.19 81 HIS A N 1
ATOM 602 C CA . HIS A 1 81 ? 10.645 2.453 -5.951 1.00 78.19 81 HIS A CA 1
ATOM 603 C C . HIS A 1 81 ? 11.648 3.285 -6.751 1.00 78.19 81 HIS A C 1
ATOM 605 O O . HIS A 1 81 ? 11.421 3.568 -7.927 1.00 78.19 81 HIS A O 1
ATOM 611 N N . THR A 1 82 ? 12.740 3.716 -6.119 1.00 69.25 82 THR A N 1
ATOM 612 C CA . THR A 1 82 ? 13.804 4.466 -6.804 1.00 69.25 82 THR A CA 1
ATOM 613 C C . THR A 1 82 ? 15.028 3.570 -6.929 1.00 69.25 82 THR A C 1
ATOM 615 O O . THR A 1 82 ? 15.736 3.354 -5.952 1.00 69.25 82 THR A O 1
ATOM 618 N N . ALA A 1 83 ? 15.271 3.051 -8.132 1.00 64.94 83 ALA A N 1
ATOM 619 C CA . ALA A 1 83 ? 16.443 2.237 -8.438 1.00 64.94 83 ALA A CA 1
ATOM 620 C C . ALA A 1 83 ? 17.465 3.033 -9.262 1.00 64.94 83 ALA A C 1
ATOM 622 O O . ALA A 1 83 ? 17.108 3.786 -10.168 1.00 64.94 83 ALA A O 1
ATOM 623 N N . VAL A 1 84 ? 18.755 2.799 -9.005 1.00 67.44 84 VAL A N 1
ATOM 624 C CA . VAL A 1 84 ? 19.876 3.417 -9.746 1.00 67.44 84 VAL A CA 1
ATOM 625 C C . VAL A 1 84 ? 19.905 2.983 -11.221 1.00 67.44 84 VAL A C 1
ATOM 627 O O . VAL A 1 84 ? 20.481 3.665 -12.063 1.00 67.44 84 VAL A O 1
ATOM 630 N N . SER A 1 85 ? 19.255 1.864 -11.559 1.00 67.81 85 SER A N 1
ATOM 631 C CA . SER A 1 85 ? 19.243 1.282 -12.908 1.00 67.81 85 SER A CA 1
ATOM 632 C C . SER A 1 85 ? 18.543 2.144 -13.965 1.00 67.81 85 SER A C 1
ATOM 634 O O . SER A 1 85 ? 18.694 1.861 -15.151 1.00 67.81 85 SER A O 1
ATOM 636 N N . ASN A 1 86 ? 17.782 3.172 -13.561 1.00 73.94 86 ASN A N 1
ATOM 637 C CA . ASN A 1 86 ? 16.983 4.043 -14.435 1.00 73.94 86 ASN A CA 1
ATOM 638 C C . ASN A 1 86 ? 16.020 3.278 -15.371 1.00 73.94 86 ASN A C 1
ATOM 640 O O . ASN A 1 86 ? 15.580 3.802 -16.394 1.00 73.94 86 ASN A O 1
ATOM 644 N N . ARG A 1 87 ? 15.707 2.020 -15.031 1.00 78.69 87 ARG A N 1
ATOM 645 C CA . ARG A 1 87 ? 14.732 1.186 -15.734 1.00 78.69 87 ARG A CA 1
ATOM 646 C C . ARG A 1 87 ? 13.400 1.229 -14.991 1.00 78.69 87 ARG A C 1
ATOM 648 O O . ARG A 1 87 ? 13.411 1.072 -13.768 1.00 78.69 87 ARG A O 1
ATOM 655 N N . PRO A 1 88 ? 12.267 1.386 -15.695 1.00 85.31 88 PRO A N 1
ATOM 656 C CA . PRO A 1 88 ? 10.955 1.220 -15.087 1.00 85.31 88 PRO A CA 1
ATOM 657 C C . PRO A 1 88 ? 10.846 -0.166 -14.448 1.00 85.31 88 PRO A C 1
ATOM 659 O O . PRO A 1 88 ? 11.279 -1.161 -15.034 1.00 85.31 88 PRO A O 1
ATOM 662 N N . ALA A 1 89 ? 10.289 -0.239 -13.242 1.00 87.31 89 ALA A N 1
ATOM 663 C CA . ALA A 1 89 ? 10.149 -1.499 -12.531 1.00 87.31 89 ALA A CA 1
ATOM 664 C C . ALA A 1 89 ? 8.825 -1.579 -11.774 1.00 87.31 89 ALA A C 1
ATOM 666 O O . ALA A 1 89 ? 8.351 -0.589 -11.219 1.00 87.31 89 ALA A O 1
ATOM 667 N N . LEU A 1 90 ? 8.262 -2.784 -11.739 1.00 89.38 90 LEU A N 1
ATOM 668 C CA . LEU A 1 90 ? 7.183 -3.176 -10.845 1.00 89.38 90 LEU A CA 1
ATOM 669 C C . LEU A 1 90 ? 7.783 -4.085 -9.775 1.00 89.38 90 LEU A C 1
ATOM 671 O O . LEU A 1 90 ? 8.374 -5.127 -10.089 1.00 89.38 90 LEU A O 1
ATOM 675 N N . THR A 1 91 ? 7.676 -3.669 -8.517 1.00 90.06 91 THR A N 1
ATOM 676 C CA . THR A 1 91 ? 8.352 -4.325 -7.401 1.00 90.06 91 THR A CA 1
ATOM 677 C C . THR A 1 91 ? 7.378 -4.725 -6.306 1.00 90.06 91 THR A C 1
ATOM 679 O O . THR A 1 91 ? 6.359 -4.081 -6.077 1.00 90.06 91 THR A O 1
ATOM 682 N N . VAL A 1 92 ? 7.713 -5.813 -5.620 1.00 89.50 92 VAL A N 1
ATOM 683 C CA . VAL A 1 92 ? 7.112 -6.205 -4.343 1.00 89.50 92 VAL A CA 1
ATOM 684 C C . VAL A 1 92 ? 8.248 -6.601 -3.410 1.00 89.50 92 VAL A C 1
ATOM 686 O O . VAL A 1 92 ? 9.201 -7.249 -3.841 1.00 89.50 92 VAL A O 1
ATOM 689 N N . HIS A 1 93 ? 8.203 -6.174 -2.157 1.00 86.69 93 HIS A N 1
ATOM 690 C CA . HIS A 1 93 ? 9.221 -6.515 -1.170 1.00 86.69 93 HIS A CA 1
ATOM 691 C C . HIS A 1 93 ? 8.651 -6.372 0.244 1.00 86.69 93 HIS A C 1
ATOM 693 O O . HIS A 1 93 ? 7.732 -5.575 0.444 1.00 86.69 93 HIS A O 1
ATOM 699 N N . PRO A 1 94 ? 9.174 -7.127 1.226 1.00 85.44 94 PRO A N 1
ATOM 700 C CA . PRO A 1 94 ? 8.912 -6.828 2.623 1.00 85.44 94 PRO A CA 1
ATOM 701 C C . PRO A 1 94 ? 9.550 -5.486 3.012 1.00 85.44 94 PRO A C 1
ATOM 703 O O . PRO A 1 94 ? 10.397 -4.932 2.303 1.00 85.44 94 PRO A O 1
ATOM 706 N N . ILE A 1 95 ? 9.128 -4.974 4.159 1.00 81.69 95 ILE A N 1
ATOM 707 C CA . ILE A 1 95 ? 9.580 -3.710 4.739 1.00 81.69 95 ILE A CA 1
ATOM 708 C C . ILE A 1 95 ? 10.611 -4.022 5.834 1.00 81.69 95 ILE A C 1
ATOM 710 O O . ILE A 1 95 ? 10.428 -4.957 6.608 1.00 81.69 95 ILE A O 1
ATOM 714 N N . GLY A 1 96 ? 11.722 -3.287 5.888 1.00 81.88 96 GLY A N 1
ATOM 715 C CA . GLY A 1 96 ? 12.785 -3.510 6.872 1.00 81.88 96 GLY A CA 1
ATOM 716 C C . GLY A 1 96 ? 14.154 -2.957 6.485 1.00 81.88 96 GLY A C 1
ATOM 717 O O . GLY A 1 96 ? 14.449 -2.760 5.309 1.00 81.88 96 GLY A O 1
ATOM 718 N N . VAL A 1 97 ? 15.021 -2.757 7.482 1.00 84.62 97 VAL A N 1
ATOM 719 C CA . VAL A 1 97 ? 16.430 -2.352 7.324 1.00 84.62 97 VAL A CA 1
ATOM 720 C C . VAL A 1 97 ? 17.379 -3.307 8.074 1.00 84.62 97 VAL A C 1
ATOM 722 O O . VAL A 1 97 ? 18.168 -2.878 8.918 1.00 84.62 97 VAL A O 1
ATOM 725 N N . PRO A 1 98 ? 17.354 -4.621 7.771 1.00 86.62 98 PRO A N 1
ATOM 726 C CA . PRO A 1 98 ? 18.094 -5.620 8.548 1.00 86.62 98 PRO A CA 1
ATOM 727 C C . PRO A 1 98 ? 19.619 -5.516 8.393 1.00 86.62 98 PRO A C 1
ATOM 729 O O . PRO A 1 98 ? 20.361 -6.124 9.155 1.00 86.62 98 PRO A O 1
ATOM 732 N N . HIS A 1 99 ? 20.094 -4.780 7.385 1.00 85.25 99 HIS A N 1
ATOM 733 C CA . HIS A 1 99 ? 21.516 -4.641 7.074 1.00 85.25 99 HIS A CA 1
ATOM 734 C C . HIS A 1 99 ? 22.224 -3.555 7.896 1.00 85.25 99 HIS A C 1
ATOM 736 O O . HIS A 1 99 ? 23.452 -3.561 7.945 1.00 85.25 99 HIS A O 1
ATOM 742 N N . LEU A 1 100 ? 21.476 -2.626 8.503 1.00 87.25 100 LEU A N 1
ATOM 743 C CA . LEU A 1 100 ? 22.043 -1.599 9.375 1.00 87.25 100 LEU A CA 1
ATOM 744 C C . LEU A 1 100 ? 22.235 -2.142 10.788 1.00 87.25 100 LEU A C 1
ATOM 746 O O . LEU A 1 100 ? 21.442 -2.945 11.275 1.00 87.25 100 LEU A O 1
ATOM 750 N N . ARG A 1 101 ? 23.280 -1.673 11.459 1.00 88.00 101 ARG A N 1
ATOM 751 C CA . ARG A 1 101 ? 23.541 -1.928 12.875 1.00 88.00 101 ARG A CA 1
ATOM 752 C C . ARG A 1 101 ? 22.621 -1.071 13.734 1.00 88.00 101 ARG A C 1
ATOM 754 O O . ARG A 1 101 ? 22.257 0.027 13.334 1.00 88.00 101 ARG A O 1
ATOM 761 N N . GLU A 1 102 ? 22.294 -1.536 14.937 1.00 88.06 102 GLU A N 1
ATOM 762 C CA . GLU A 1 102 ? 21.351 -0.856 15.841 1.00 88.06 102 GLU A CA 1
ATOM 763 C C . GLU A 1 102 ? 21.727 0.598 16.187 1.00 88.06 102 GLU A C 1
ATOM 765 O O . GLU A 1 102 ? 20.853 1.386 16.538 1.00 88.06 102 GLU A O 1
ATOM 770 N N . ASP A 1 103 ? 23.011 0.956 16.089 1.00 91.38 103 ASP A N 1
ATOM 771 C CA . ASP A 1 103 ? 23.535 2.302 16.328 1.00 91.38 103 ASP A CA 1
ATOM 772 C C . ASP A 1 103 ? 23.503 3.222 15.091 1.00 91.38 103 ASP A C 1
ATOM 774 O O . ASP A 1 103 ? 23.795 4.415 15.195 1.00 91.38 103 ASP A O 1
ATOM 778 N N . GLU A 1 104 ? 23.129 2.700 13.922 1.00 87.75 104 GLU A N 1
ATOM 779 C CA . GLU A 1 104 ? 23.028 3.458 12.676 1.00 87.75 104 GLU A CA 1
ATOM 780 C C . GLU A 1 104 ? 21.633 4.066 12.489 1.00 87.75 104 GLU A C 1
ATOM 782 O O . GLU A 1 104 ? 20.613 3.483 12.842 1.00 87.75 104 GLU A O 1
ATOM 787 N N . THR A 1 105 ? 21.564 5.254 11.885 1.00 86.06 105 THR A N 1
ATOM 788 C CA . THR A 1 105 ? 20.282 5.900 11.563 1.00 86.06 105 THR A CA 1
ATOM 789 C C . THR A 1 105 ? 19.849 5.531 10.145 1.00 86.06 105 THR A C 1
ATOM 791 O O . THR A 1 105 ? 20.566 5.867 9.196 1.00 86.06 105 THR A O 1
ATOM 794 N N . PRO A 1 106 ? 18.682 4.891 9.954 1.00 82.94 106 PRO A N 1
ATOM 795 C CA . PRO A 1 106 ? 18.203 4.563 8.623 1.00 82.94 106 PRO A CA 1
ATOM 796 C C . PRO A 1 106 ? 17.883 5.828 7.821 1.00 82.94 106 PRO A C 1
ATOM 798 O O . PRO A 1 106 ? 17.141 6.688 8.296 1.00 82.94 106 PRO A O 1
ATOM 801 N N . PRO A 1 107 ? 18.365 5.946 6.574 1.00 77.69 107 PRO A N 1
ATOM 802 C CA . PRO A 1 107 ? 18.105 7.129 5.754 1.00 77.69 107 PRO A CA 1
ATOM 803 C C . PRO A 1 107 ? 16.638 7.249 5.308 1.00 77.69 107 PRO A C 1
ATOM 805 O O . PRO A 1 107 ? 16.228 8.304 4.834 1.00 77.69 107 PRO A O 1
ATOM 808 N N . GLN A 1 108 ? 15.863 6.164 5.403 1.00 76.94 108 GLN A N 1
ATOM 809 C CA . GLN A 1 108 ? 14.524 6.019 4.819 1.00 76.94 108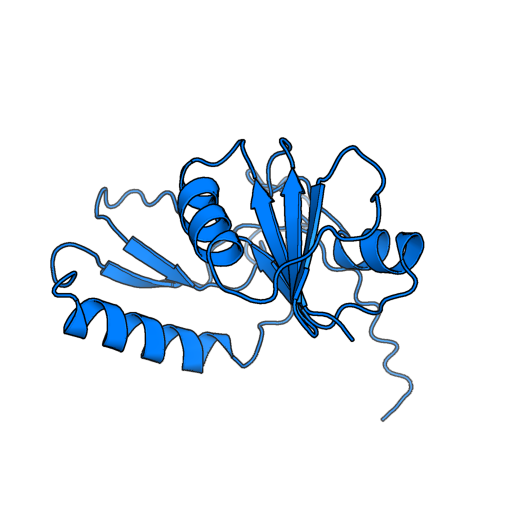 GLN A CA 1
ATOM 810 C C . GLN A 1 108 ? 13.499 5.506 5.846 1.00 76.94 108 GLN A C 1
ATOM 812 O O . GLN A 1 108 ? 12.568 4.799 5.474 1.00 76.94 108 GLN A O 1
ATOM 817 N N . GLY A 1 109 ? 13.683 5.863 7.122 1.00 78.88 109 GLY A N 1
ATOM 818 C CA . GLY A 1 109 ? 12.753 5.531 8.207 1.00 78.88 109 GLY A CA 1
ATOM 819 C C . GLY A 1 109 ? 12.926 4.134 8.811 1.00 78.88 109 GLY A C 1
ATOM 820 O O . GLY A 1 109 ? 13.755 3.336 8.361 1.00 78.88 109 GLY A O 1
ATOM 821 N N . GLY A 1 110 ? 12.141 3.882 9.861 1.00 78.62 110 GLY A N 1
ATOM 822 C CA . GLY A 1 110 ? 12.074 2.641 10.626 1.00 78.62 110 GLY A CA 1
ATOM 823 C C . GLY A 1 110 ? 13.260 2.365 11.555 1.00 78.62 110 GLY A C 1
ATOM 824 O O . GLY A 1 110 ? 14.072 3.240 11.859 1.00 78.62 110 GLY A O 1
ATOM 825 N N . ARG A 1 111 ? 13.343 1.118 12.038 1.00 83.88 111 ARG A N 1
ATOM 826 C CA . ARG A 1 111 ? 14.346 0.678 13.021 1.00 83.88 111 ARG A CA 1
ATOM 827 C C . ARG A 1 111 ? 15.532 -0.034 12.348 1.00 83.88 111 ARG A C 1
ATOM 829 O O . ARG A 1 111 ? 15.304 -0.961 11.565 1.00 83.88 111 ARG A O 1
ATOM 836 N N . PRO A 1 112 ? 16.789 0.350 12.643 1.00 87.25 112 PRO A N 1
ATOM 837 C CA . PRO A 1 112 ? 17.961 -0.361 12.138 1.00 87.25 112 PRO A CA 1
ATOM 838 C C . PRO A 1 112 ? 18.040 -1.786 12.707 1.00 87.25 112 PRO A C 1
ATOM 840 O O . PRO A 1 112 ? 17.622 -2.035 13.839 1.00 87.25 112 PRO A O 1
ATOM 843 N N . GLY A 1 113 ? 18.567 -2.727 11.923 1.00 86.88 113 GLY A N 1
ATOM 844 C CA . GLY A 1 113 ? 18.714 -4.129 12.331 1.00 86.88 113 GLY A CA 1
ATOM 845 C C . GLY A 1 113 ? 17.394 -4.901 12.412 1.00 86.88 113 GLY A C 1
ATOM 846 O O . GLY A 1 113 ? 17.369 -6.031 12.892 1.00 86.88 113 GLY A O 1
ATOM 847 N N . TRP A 1 114 ? 16.293 -4.312 11.941 1.00 85.81 114 TRP A N 1
ATOM 848 C CA . TRP A 1 114 ? 14.953 -4.883 12.033 1.00 85.81 114 TRP A CA 1
ATOM 849 C C . TRP A 1 114 ? 14.316 -5.054 10.654 1.00 85.81 114 TRP A C 1
ATOM 851 O O . TRP A 1 114 ? 14.577 -4.276 9.735 1.00 85.81 114 TRP A O 1
ATOM 861 N N . ALA A 1 115 ? 13.451 -6.057 10.513 1.00 83.25 115 ALA A N 1
ATOM 862 C CA . ALA A 1 115 ? 12.581 -6.228 9.358 1.00 83.25 115 ALA A CA 1
ATOM 863 C C . ALA A 1 115 ? 11.207 -6.743 9.791 1.00 83.25 115 ALA A C 1
ATOM 865 O O . ALA A 1 115 ? 11.117 -7.536 10.730 1.00 83.25 115 ALA A O 1
ATOM 866 N N . ALA A 1 116 ? 10.167 -6.314 9.077 1.00 80.38 116 ALA A N 1
ATOM 867 C CA . ALA A 1 116 ? 8.816 -6.822 9.246 1.00 80.38 116 ALA A CA 1
ATOM 868 C C . ALA A 1 116 ? 8.762 -8.302 8.860 1.00 80.38 116 ALA A C 1
ATOM 870 O O . ALA A 1 116 ? 9.524 -8.769 8.001 1.00 80.38 116 ALA A O 1
ATOM 871 N N . VAL A 1 117 ? 7.839 -9.042 9.473 1.00 80.19 117 VAL A N 1
ATOM 872 C CA . VAL A 1 117 ? 7.610 -10.440 9.104 1.00 80.19 117 VAL A CA 1
ATOM 873 C C . VAL A 1 117 ? 7.078 -10.469 7.664 1.00 80.19 117 VAL A C 1
ATOM 875 O O . VAL A 1 117 ? 6.053 -9.851 7.382 1.00 80.19 117 VAL A O 1
ATOM 878 N N . PRO A 1 118 ? 7.745 -11.156 6.717 1.00 78.31 118 PRO A N 1
ATOM 879 C CA . PRO A 1 118 ? 7.291 -11.156 5.332 1.00 78.31 118 PRO A CA 1
ATOM 880 C C . PRO A 1 118 ? 5.921 -11.825 5.188 1.00 78.31 118 PRO A C 1
ATOM 882 O O . PRO A 1 118 ? 5.723 -12.947 5.659 1.00 78.31 118 PRO A O 1
ATOM 885 N N . ASP A 1 119 ? 5.002 -11.185 4.462 1.00 84.75 119 ASP A N 1
ATOM 886 C CA . ASP A 1 119 ? 3.714 -11.798 4.142 1.00 84.75 119 ASP A CA 1
ATOM 887 C C . ASP A 1 119 ? 3.919 -12.999 3.189 1.00 84.75 119 ASP A C 1
ATOM 889 O O . ASP A 1 119 ? 4.518 -12.844 2.112 1.00 84.75 119 ASP A O 1
ATOM 893 N N . PRO A 1 120 ? 3.397 -14.202 3.509 1.00 86.69 120 PRO A N 1
ATOM 894 C CA . PRO A 1 120 ? 3.529 -15.385 2.651 1.00 86.69 120 PRO A CA 1
ATOM 895 C C . PRO A 1 120 ? 2.939 -15.203 1.238 1.00 86.69 120 PRO A C 1
ATOM 897 O O . PRO A 1 120 ? 3.251 -15.977 0.326 1.00 86.69 120 PRO A O 1
ATOM 900 N N . ARG A 1 121 ? 2.104 -14.183 1.020 1.00 88.62 121 ARG A N 1
ATOM 901 C CA . ARG A 1 121 ? 1.495 -13.827 -0.267 1.00 88.62 121 ARG A CA 1
ATOM 902 C C . ARG A 1 121 ? 2.428 -13.042 -1.189 1.00 88.62 121 ARG A C 1
ATOM 904 O O . ARG A 1 121 ? 2.131 -12.990 -2.382 1.00 88.62 121 ARG A O 1
ATOM 911 N N . ILE A 1 122 ? 3.591 -12.566 -0.724 1.00 88.81 122 ILE A N 1
ATOM 912 C CA . ILE A 1 122 ? 4.598 -11.904 -1.579 1.00 88.81 122 ILE A CA 1
ATOM 913 C C . ILE A 1 122 ? 4.977 -12.785 -2.779 1.00 88.81 122 ILE A C 1
ATOM 915 O O . ILE A 1 122 ? 4.978 -12.324 -3.919 1.00 88.81 122 ILE A O 1
ATOM 919 N N . GLY A 1 123 ? 5.244 -14.076 -2.556 1.00 90.38 123 GLY A N 1
ATOM 920 C CA . GLY A 1 123 ? 5.594 -15.010 -3.633 1.00 90.38 123 GLY A CA 1
ATOM 921 C C . GLY A 1 123 ? 4.476 -15.181 -4.678 1.00 90.38 123 GLY A C 1
ATOM 922 O O . GLY A 1 123 ? 4.725 -15.015 -5.876 1.00 90.38 123 GLY A O 1
ATOM 923 N N . PRO A 1 124 ? 3.241 -15.529 -4.268 1.00 93.50 124 PRO A N 1
ATOM 924 C CA . PRO A 1 124 ? 2.070 -15.526 -5.145 1.00 93.50 124 PRO A CA 1
ATOM 925 C C . PRO A 1 124 ? 1.842 -14.209 -5.900 1.00 93.50 124 PRO A C 1
ATOM 927 O O . PRO A 1 124 ? 1.601 -14.249 -7.107 1.00 93.50 124 PRO A O 1
ATOM 930 N N . TRP A 1 125 ? 1.959 -13.059 -5.235 1.00 91.25 125 TRP A N 1
ATOM 931 C CA . TRP A 1 125 ? 1.802 -11.749 -5.865 1.00 91.25 125 TRP A CA 1
ATOM 932 C C . TRP A 1 125 ? 2.874 -11.457 -6.892 1.00 91.25 125 TRP A C 1
ATOM 934 O O . TRP A 1 125 ? 2.550 -10.995 -7.981 1.00 91.25 125 TRP A O 1
ATOM 944 N N . PHE A 1 126 ? 4.128 -11.786 -6.596 1.00 92.56 126 PHE A N 1
ATOM 945 C CA . PHE A 1 126 ? 5.214 -11.625 -7.549 1.00 92.56 126 PHE A CA 1
ATOM 946 C C . PHE A 1 126 ? 4.935 -12.396 -8.846 1.00 92.56 126 PHE A C 1
ATOM 948 O O . PHE A 1 126 ? 5.045 -11.838 -9.937 1.00 92.56 126 PHE A O 1
ATOM 955 N N . ARG A 1 127 ? 4.470 -13.649 -8.743 1.00 95.12 127 ARG A N 1
ATOM 956 C CA . ARG A 1 127 ? 4.083 -14.450 -9.917 1.00 95.12 127 ARG A CA 1
ATOM 957 C C . ARG A 1 127 ? 2.892 -13.856 -10.669 1.00 95.12 127 ARG A C 1
ATOM 959 O O . ARG A 1 127 ? 2.886 -13.858 -11.899 1.00 95.12 127 ARG A O 1
ATOM 966 N N . LEU A 1 128 ? 1.888 -13.349 -9.952 1.00 94.62 128 LEU A N 1
ATOM 967 C CA . LEU A 1 128 ? 0.736 -12.691 -10.570 1.00 94.62 128 LEU A CA 1
ATOM 968 C C . LEU A 1 128 ? 1.157 -11.414 -11.307 1.00 94.62 128 LEU A C 1
ATOM 970 O O . LEU A 1 128 ? 0.756 -11.211 -12.447 1.00 94.62 128 LEU A O 1
ATOM 974 N N . MET A 1 129 ? 2.005 -10.598 -10.688 1.00 93.62 129 MET A N 1
ATOM 975 C CA . MET A 1 129 ? 2.546 -9.374 -11.268 1.00 93.62 129 MET A CA 1
ATOM 976 C C . MET A 1 129 ? 3.355 -9.665 -12.535 1.00 93.62 129 MET A C 1
ATOM 978 O O . MET A 1 129 ? 3.161 -8.991 -13.541 1.00 93.62 129 MET A O 1
ATOM 982 N N . GLN A 1 130 ? 4.192 -10.711 -12.533 1.00 94.38 130 GLN A N 1
ATOM 983 C CA . GLN A 1 130 ? 4.909 -11.162 -13.732 1.00 94.38 130 GLN A CA 1
ATOM 984 C C . GLN A 1 130 ? 3.952 -11.553 -14.858 1.00 94.38 130 GLN A C 1
ATOM 986 O O . GLN A 1 130 ? 4.144 -11.140 -16.002 1.00 94.38 130 GLN A O 1
ATOM 991 N N . LYS A 1 131 ? 2.911 -12.327 -14.533 1.00 96.62 131 LYS A N 1
ATOM 992 C CA . LYS A 1 131 ? 1.903 -12.743 -15.507 1.00 96.62 131 LYS A CA 1
ATOM 993 C C . LYS A 1 131 ? 1.165 -11.540 -16.096 1.00 96.62 131 LYS A C 1
ATOM 995 O O . LYS A 1 131 ? 1.112 -11.409 -17.311 1.00 96.62 131 LYS A O 1
ATOM 1000 N N . VAL A 1 132 ? 0.646 -10.648 -15.253 1.00 95.50 132 VAL A N 1
ATOM 1001 C CA . VAL A 1 132 ? -0.084 -9.452 -15.701 1.00 95.50 132 VAL A CA 1
ATOM 1002 C C . VAL A 1 132 ? 0.818 -8.548 -16.539 1.00 95.50 132 VAL A C 1
ATOM 1004 O O . VAL A 1 132 ? 0.392 -8.081 -17.588 1.00 95.50 132 VAL A O 1
ATOM 1007 N N . ALA A 1 133 ? 2.073 -8.342 -16.137 1.00 94.19 133 ALA A N 1
ATOM 1008 C CA . ALA A 1 133 ? 3.014 -7.537 -16.909 1.00 94.19 133 ALA A CA 1
ATOM 1009 C C . ALA A 1 133 ? 3.286 -8.127 -18.302 1.00 94.19 133 ALA A C 1
ATOM 1011 O O . ALA A 1 133 ? 3.362 -7.379 -19.275 1.00 94.19 133 ALA A O 1
ATOM 1012 N N . ALA A 1 134 ? 3.397 -9.454 -18.414 1.00 95.25 134 ALA A N 1
ATOM 1013 C CA . ALA A 1 134 ? 3.542 -10.128 -19.701 1.00 95.25 134 ALA A CA 1
ATOM 1014 C C . ALA A 1 134 ? 2.266 -10.015 -20.551 1.00 95.25 134 ALA A C 1
ATOM 1016 O O . ALA A 1 134 ? 2.339 -9.611 -21.710 1.00 95.25 134 ALA A O 1
ATOM 1017 N N . ASP A 1 135 ? 1.102 -10.303 -19.964 1.00 97.31 135 ASP A N 1
ATOM 1018 C CA . ASP A 1 135 ? -0.196 -10.275 -20.649 1.00 97.31 135 ASP A CA 1
ATOM 1019 C C . ASP A 1 135 ? -0.560 -8.862 -21.149 1.00 97.31 135 ASP A C 1
ATOM 1021 O O . ASP A 1 135 ? -1.234 -8.715 -22.166 1.00 97.31 135 ASP A O 1
ATOM 1025 N N . GLN A 1 136 ? -0.097 -7.817 -20.455 1.00 95.62 136 GLN A N 1
ATOM 1026 C CA . GLN A 1 136 ? -0.295 -6.410 -20.825 1.00 95.62 136 GLN A CA 1
ATOM 1027 C C . GLN A 1 136 ? 0.828 -5.843 -21.715 1.00 95.62 136 GLN A C 1
ATOM 1029 O O . GLN A 1 136 ? 0.808 -4.657 -22.036 1.00 95.62 136 GLN A O 1
ATOM 1034 N N . GLY A 1 137 ? 1.817 -6.653 -22.109 1.00 95.38 137 GLY A N 1
ATOM 1035 C CA . GLY A 1 137 ? 2.918 -6.209 -22.970 1.00 95.38 137 GLY A CA 1
ATOM 1036 C C . GLY A 1 137 ? 3.873 -5.200 -22.319 1.00 95.38 137 GLY A C 1
ATOM 1037 O O . GLY A 1 137 ? 4.562 -4.476 -23.029 1.00 95.38 137 GLY A O 1
ATOM 1038 N N . LEU A 1 138 ? 3.934 -5.146 -20.983 1.00 92.75 138 LEU A N 1
ATOM 1039 C CA . LEU A 1 138 ? 4.832 -4.246 -20.244 1.00 92.75 138 LEU A CA 1
ATOM 1040 C C . LEU A 1 138 ? 6.289 -4.727 -20.267 1.00 92.75 138 LEU A C 1
ATOM 1042 O O . LEU A 1 138 ? 7.208 -3.955 -20.017 1.00 92.75 138 LEU A O 1
ATOM 1046 N N . VAL A 1 139 ? 6.523 -6.006 -20.556 1.00 91.06 139 VAL A N 1
ATOM 1047 C CA . VAL A 1 139 ? 7.862 -6.603 -20.666 1.00 91.06 139 VAL A CA 1
ATOM 1048 C C . VAL A 1 139 ? 8.311 -6.540 -22.137 1.00 91.06 139 VAL A C 1
ATOM 1050 O O . VAL A 1 139 ? 7.540 -6.956 -23.001 1.00 91.06 139 VAL A O 1
ATOM 1053 N N . PRO A 1 140 ? 9.539 -6.070 -22.462 1.00 90.50 140 PRO A N 1
ATOM 1054 C CA . PRO A 1 140 ? 10.702 -5.895 -21.579 1.00 90.50 140 PRO A CA 1
ATOM 1055 C C . PRO A 1 140 ? 10.930 -4.471 -21.042 1.00 90.50 140 PRO A C 1
ATOM 1057 O O . PRO A 1 140 ? 11.982 -4.219 -20.446 1.00 90.50 140 PRO A O 1
ATOM 1060 N N . GLU A 1 141 ? 10.007 -3.540 -21.284 1.00 90.56 141 GLU A N 1
ATOM 1061 C CA . GLU A 1 141 ? 10.151 -2.138 -20.872 1.00 90.56 141 GLU A CA 1
ATOM 1062 C C . GLU A 1 141 ? 10.217 -2.000 -19.343 1.00 90.56 141 GLU A C 1
ATOM 1064 O O . GLU A 1 141 ? 11.131 -1.361 -18.819 1.00 90.56 141 GLU A O 1
ATOM 1069 N N . PHE A 1 142 ? 9.317 -2.686 -18.638 1.00 88.50 142 PHE A N 1
ATOM 1070 C CA . PHE A 1 142 ? 9.292 -2.786 -17.184 1.00 88.50 142 PHE A CA 1
ATOM 1071 C C . PHE A 1 142 ? 9.987 -4.061 -16.704 1.00 88.50 142 PHE A C 1
ATOM 1073 O O . PHE A 1 142 ? 9.676 -5.173 -17.140 1.00 88.50 142 PHE A O 1
ATOM 1080 N N . GLU A 1 143 ? 10.898 -3.917 -15.743 1.00 89.44 143 GLU A N 1
ATOM 1081 C CA . GLU A 1 143 ? 11.404 -5.053 -14.979 1.00 89.44 143 GLU A CA 1
ATOM 1082 C C . GLU A 1 143 ? 10.416 -5.445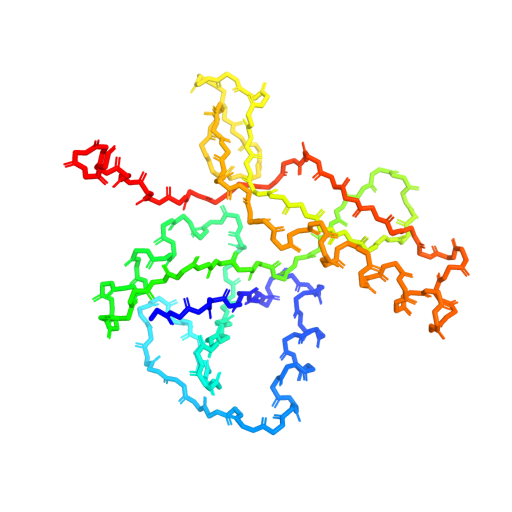 -13.879 1.00 89.44 143 GLU A C 1
ATOM 1084 O O . GLU A 1 143 ? 9.917 -4.596 -13.148 1.00 89.44 143 GLU A O 1
ATOM 1089 N N . VAL A 1 144 ? 10.171 -6.743 -13.705 1.00 88.75 144 VAL A N 1
ATOM 1090 C CA . VAL A 1 144 ? 9.361 -7.250 -12.591 1.00 88.75 144 VAL A CA 1
ATOM 1091 C C . VAL A 1 144 ? 10.291 -7.926 -11.591 1.00 88.75 144 VAL A C 1
ATOM 1093 O O . VAL A 1 144 ? 10.886 -8.963 -11.900 1.00 88.75 144 VAL A O 1
ATOM 1096 N N . ARG A 1 145 ? 10.454 -7.332 -10.404 1.00 86.75 145 ARG A N 1
ATOM 1097 C CA . ARG A 1 145 ? 11.430 -7.775 -9.390 1.00 86.75 145 ARG A CA 1
ATOM 1098 C C . ARG A 1 145 ? 10.772 -7.981 -8.028 1.00 86.75 145 ARG A C 1
ATOM 1100 O O . ARG A 1 145 ? 9.818 -7.299 -7.672 1.00 86.75 145 ARG A O 1
ATOM 1107 N N . CYS A 1 146 ? 11.326 -8.909 -7.259 1.00 81.62 146 CYS A N 1
ATOM 1108 C CA . CYS A 1 146 ? 11.091 -9.004 -5.826 1.00 81.62 146 CYS A CA 1
ATOM 1109 C C . CYS A 1 146 ? 12.408 -8.641 -5.138 1.00 81.62 146 CYS A C 1
ATOM 1111 O O . CYS A 1 146 ? 13.419 -9.281 -5.430 1.00 81.62 146 CYS A O 1
ATOM 1113 N N . PHE A 1 147 ? 12.404 -7.615 -4.289 1.00 71.38 147 PHE A N 1
ATOM 1114 C CA . PHE A 1 147 ? 13.592 -7.180 -3.547 1.00 71.38 147 PHE A CA 1
ATOM 1115 C C . PHE A 1 147 ? 13.527 -7.640 -2.088 1.00 71.38 147 PHE A C 1
ATOM 1117 O O . PHE A 1 147 ? 12.457 -7.956 -1.569 1.00 71.38 147 PHE A O 1
ATOM 1124 N N . LEU A 1 148 ? 14.688 -7.669 -1.443 1.00 57.06 148 LEU A N 1
ATOM 1125 C CA . LEU A 1 148 ? 14.874 -7.777 0.004 1.00 57.06 148 LEU A CA 1
ATOM 1126 C C . LEU A 1 148 ? 15.650 -6.521 0.441 1.00 57.06 148 LEU A C 1
ATOM 1128 O O . LEU A 1 148 ? 16.688 -6.602 1.092 1.00 57.06 148 LEU A O 1
ATOM 1132 N N . ASP A 1 149 ? 15.198 -5.350 -0.014 1.00 47.00 149 ASP A N 1
ATOM 1133 C CA . ASP A 1 149 ? 15.969 -4.108 0.019 1.00 47.00 149 ASP A CA 1
ATOM 1134 C C . ASP A 1 149 ? 15.052 -2.950 0.460 1.00 47.00 149 ASP A C 1
ATOM 1136 O O . ASP A 1 149 ? 13.873 -2.900 0.113 1.00 47.00 149 ASP A O 1
ATOM 1140 N N . ALA A 1 150 ? 15.605 -2.051 1.274 1.00 43.59 150 ALA A N 1
ATOM 1141 C CA . ALA A 1 150 ? 14.933 -1.399 2.395 1.00 43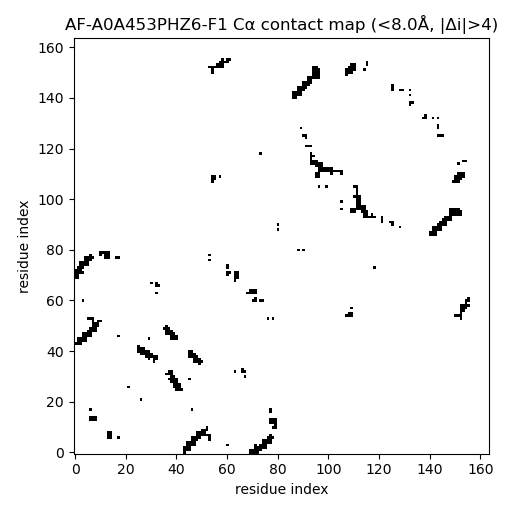.59 150 ALA A CA 1
ATOM 1142 C C . ALA A 1 150 ? 14.019 -0.197 2.085 1.00 43.59 150 ALA A C 1
ATOM 1144 O O . ALA A 1 150 ? 14.478 0.841 1.618 1.00 43.59 150 ALA A O 1
ATOM 1145 N N . PHE A 1 151 ? 12.770 -0.295 2.538 1.00 44.53 151 PHE A N 1
ATOM 1146 C CA . PHE A 1 151 ? 12.010 0.803 3.150 1.00 44.53 151 PHE A CA 1
ATOM 1147 C C . PHE A 1 151 ? 11.484 0.270 4.481 1.00 44.53 151 PHE A C 1
ATOM 1149 O O . PHE A 1 151 ? 11.118 -0.903 4.526 1.00 44.53 151 PHE A O 1
ATOM 1156 N N . SER A 1 152 ? 11.497 1.058 5.561 1.00 40.22 152 SER A N 1
ATOM 1157 C CA . SER A 1 152 ? 11.070 0.581 6.883 1.00 40.22 152 SER A CA 1
ATOM 1158 C C . SER A 1 152 ? 10.056 1.507 7.534 1.00 40.22 152 SER A C 1
ATOM 1160 O O . SER A 1 152 ? 10.198 2.727 7.498 1.00 40.22 152 SER A O 1
ATOM 1162 N N . ILE A 1 153 ? 9.035 0.866 8.089 1.00 44.03 153 ILE A N 1
ATOM 1163 C CA . ILE A 1 153 ? 7.974 1.386 8.939 1.00 44.03 153 ILE A CA 1
ATOM 1164 C C . ILE A 1 153 ? 7.830 0.314 10.022 1.00 44.03 153 ILE A C 1
ATOM 1166 O O . ILE A 1 153 ? 7.737 -0.869 9.678 1.00 44.03 153 ILE A O 1
ATOM 1170 N N . SER A 1 154 ? 7.917 0.680 11.300 1.00 35.75 154 SER A N 1
ATOM 1171 C CA . SER A 1 154 ? 7.833 -0.291 12.393 1.00 35.75 154 SER A CA 1
ATOM 1172 C C . SER A 1 154 ? 6.452 -0.937 12.451 1.00 35.75 154 SER A C 1
ATOM 1174 O O . SER A 1 154 ? 5.429 -0.261 12.370 1.00 35.75 154 SER A O 1
ATOM 1176 N N . GLU A 1 155 ? 6.442 -2.257 12.615 1.00 39.59 155 GLU A N 1
ATOM 1177 C CA . GLU A 1 155 ? 5.274 -3.032 13.026 1.00 39.59 155 GLU A CA 1
ATOM 1178 C C . GLU A 1 155 ? 5.462 -3.364 14.511 1.00 39.59 155 GLU A C 1
ATOM 1180 O O . GLU A 1 155 ? 6.521 -3.868 14.907 1.00 39.59 155 GLU A O 1
ATOM 1185 N N . SER A 1 156 ? 4.469 -3.073 15.354 1.00 40.59 156 SER A N 1
ATOM 1186 C CA . SER A 1 156 ? 4.537 -3.378 16.786 1.00 40.59 156 SER A CA 1
ATOM 1187 C C . SER A 1 156 ? 3.966 -4.769 17.069 1.00 40.59 156 SER A C 1
ATOM 1189 O O . SER A 1 156 ? 2.988 -4.913 17.802 1.00 40.59 156 SER A O 1
ATOM 1191 N N . THR A 1 157 ? 4.541 -5.821 16.491 1.00 37.56 157 THR A N 1
ATOM 1192 C CA . THR A 1 157 ? 4.208 -7.180 16.930 1.00 37.56 157 THR A CA 1
ATOM 1193 C C . THR A 1 157 ? 5.082 -7.568 18.116 1.00 37.56 157 THR A C 1
ATOM 1195 O O . THR A 1 157 ? 6.126 -8.199 17.947 1.00 37.56 157 THR A O 1
ATOM 1198 N N . ASP A 1 158 ? 4.620 -7.261 19.329 1.00 28.86 158 ASP A N 1
ATOM 1199 C CA . ASP A 1 158 ? 4.893 -8.134 20.473 1.00 28.86 158 ASP A CA 1
ATOM 1200 C C . ASP A 1 158 ? 4.083 -9.419 20.246 1.00 28.86 158 ASP A C 1
ATOM 1202 O O . ASP A 1 158 ? 2.959 -9.581 20.728 1.00 28.86 158 ASP A O 1
ATOM 1206 N N . PHE A 1 159 ? 4.632 -10.348 19.456 1.00 28.80 159 PHE A N 1
ATOM 1207 C CA . PHE A 1 159 ? 4.172 -11.730 19.512 1.00 28.80 159 PHE A CA 1
ATOM 1208 C C . PHE A 1 159 ? 4.543 -12.254 20.895 1.00 28.80 159 PHE A C 1
ATOM 1210 O O . PHE A 1 159 ? 5.678 -12.652 21.145 1.00 28.80 159 PHE A O 1
ATOM 1217 N N . ASN A 1 160 ? 3.575 -12.230 21.807 1.00 25.80 160 ASN A N 1
ATOM 1218 C CA . ASN A 1 160 ? 3.663 -12.971 23.049 1.00 25.80 160 ASN A CA 1
ATOM 1219 C C . ASN A 1 160 ? 3.819 -14.458 22.687 1.00 25.80 160 ASN A C 1
ATOM 1221 O O . ASN A 1 160 ? 2.858 -15.106 22.273 1.00 25.80 160 ASN A O 1
ATOM 1225 N N . THR A 1 161 ? 5.037 -14.989 22.796 1.00 28.91 161 THR A N 1
ATOM 1226 C CA . THR A 1 161 ? 5.392 -16.391 22.512 1.00 28.91 161 THR A CA 1
ATOM 1227 C C . THR A 1 161 ? 4.789 -17.399 23.500 1.00 28.91 161 THR A C 1
ATOM 1229 O O . THR A 1 161 ? 5.150 -18.569 23.468 1.00 28.91 161 THR A O 1
ATOM 1232 N N . ASP A 1 162 ? 3.836 -16.993 24.339 1.00 25.64 162 ASP A N 1
ATOM 1233 C CA . ASP A 1 162 ? 3.229 -17.839 25.373 1.00 25.64 162 ASP A CA 1
ATOM 1234 C C . ASP A 1 162 ? 1.920 -18.530 24.951 1.00 25.64 162 ASP A C 1
ATOM 1236 O O . ASP A 1 162 ? 1.151 -18.982 25.799 1.00 25.64 162 ASP A O 1
ATOM 1240 N N . CYS A 1 163 ? 1.643 -18.663 23.654 1.00 31.89 163 CYS A N 1
ATOM 1241 C CA . CYS A 1 163 ? 0.555 -19.506 23.148 1.00 31.89 163 CYS A CA 1
ATOM 1242 C C . CYS A 1 163 ? 0.953 -20.154 21.816 1.00 31.89 163 CYS A C 1
ATOM 1244 O O . CYS A 1 163 ? 0.580 -19.643 20.765 1.00 31.89 163 CYS A O 1
ATOM 1246 N N . PHE A 1 164 ? 1.750 -21.226 21.877 1.00 32.34 164 PHE A N 1
ATOM 1247 C CA . PHE A 1 164 ? 1.590 -22.536 21.210 1.00 32.34 164 PHE A CA 1
ATOM 1248 C C . PHE A 1 164 ? 2.885 -23.348 21.323 1.00 32.34 164 PHE A C 1
ATOM 1250 O O . PHE A 1 164 ? 3.954 -22.825 20.945 1.00 32.34 164 PHE A O 1
#

pLDDT: mean 82.76, std 17.16, range [25.64, 97.31]

Nearest PDB structures (foldseek):
  2gfq-assembly1_C  TM=8.433E-01  e=3.118E-07  Pyrococcus horikoshii OT3
  2gfq-assembly1_B  TM=8.392E-01  e=5.687E-06  Pyrococcus horikoshii OT3
  2h17-assembly1_A  TM=3.926E-01  e=1.003E-02  Homo sapiens
  1z6y-assembly2_B  TM=3.655E-01  e=3.670E-02  Homo sapiens
  6vs4-assembly1_A  TM=3.391E-01  e=7.242E-02  Encephalitozoon cuniculi GB-M1

Foldseek 3Di:
DAEEEEAEPCAPQRPVVLVVVVPDPQKDWDDDAPPPWTWIDHPRYIYIYYHDDPQACAQVQVSCCVRPVDHYPYYHYRHDDDDPVPAAEDEDEWADALVFDQPDDDPQHDGHNDTDDDDPCSVVVLVVVVVVCVVVVVPPRYHRDYDHDHHHHHHPDPPPPPDD

Solvent-accessible surface area (backbone atoms only — not comparable to full-atom values): 9554 Å² total; per-residue (Å²): 109,32,34,40,38,37,28,21,72,67,34,77,57,8,47,61,60,51,51,56,56,64,71,42,88,70,62,40,84,41,69,90,47,83,94,73,34,49,36,29,33,39,92,54,39,32,43,38,39,35,67,59,60,72,44,73,46,55,34,50,58,55,55,45,22,74,74,68,70,50,49,58,76,45,78,44,77,47,64,69,82,91,65,94,81,80,61,54,66,50,75,51,61,55,40,20,33,60,88,40,52,74,91,46,81,50,95,54,37,44,54,34,49,32,60,55,85,67,63,84,56,55,63,61,48,52,54,49,50,49,50,51,35,53,78,69,62,41,55,84,71,38,45,75,48,75,51,94,62,68,44,13,47,44,72,81,77,81,72,72,81,87,78,127

Organism: Aegilops tauschii subsp. strangulata (NCBI:txid200361)

Secondary structure (DSSP, 8-state):
-EEEEEEETT-HHHHHHHHHHHHSTT-EE----GGG-EEEEETTEEEEEESS-GGG-TTHHHHHHHHH-PPEEEEEE------TT---EEEE---BBTTS-TTSPPTTSS-BT-BPPPPTTHHHHHHHHHHHHHHTT-TTTSEEEE--------------S---

Radius of gyration: 16.55 Å; Cα contacts (8 Å, |Δi|>4): 290; chains: 1; bounding box: 42×36×48 Å

Mean predicted aligned error: 7.38 Å